Protein AF-A0A1Q7AYV4-F1 (afdb_monomer_lite)

Secondary structure (DSSP, 8-state):
-HHHHHHHHHHHHHHHHHHHHHHHHHHHHHHHHHHHHHHHHHHHGGGTTS-HHHHHHHHHHHHHHHHHHHHHHHHHT--HHHHHHHHHHHHHHHHHHHHHH-

Sequence (102 aa):
MRNLAVLAGLGIGLVVAATLLGGKPAAIGGGVALLAQLWAVALLRPRMRAPNPEFMARWLGGMGIRLLGVGVVLIVSATLPALLGYLGVLLPLLFLETRFLR

Radius of gyration: 13.72 Å; chains: 1; bounding box: 32×24×39 Å

Foldseek 3Di:
DVLLVVLLVVLVVLLVVLCVVLNPLLNLLSVLLSVLLSVLCVQQQVDVVPPPVSNVVSNVVSVVSLVVSVVVSCVPPVDPSSNCSNCSSNVVSVVCSVVSSD

Structure (mmCIF, N/CA/C/O backbone):
data_AF-A0A1Q7AYV4-F1
#
_entry.id   AF-A0A1Q7AYV4-F1
#
loop_
_atom_site.group_PDB
_atom_site.id
_atom_site.type_symbol
_atom_site.label_atom_id
_atom_site.label_alt_id
_atom_site.label_comp_id
_atom_site.label_asym_id
_atom_site.label_entity_id
_atom_site.label_seq_id
_atom_site.pdbx_PDB_ins_code
_atom_site.Cartn_x
_atom_site.Cartn_y
_atom_site.Cartn_z
_atom_site.occupancy
_atom_site.B_iso_or_equiv
_atom_site.auth_seq_id
_atom_site.auth_comp_id
_atom_site.auth_asym_id
_atom_site.auth_atom_id
_atom_site.pdbx_PDB_model_num
ATOM 1 N N . MET A 1 1 ? -9.434 -13.267 10.178 1.00 66.94 1 MET A N 1
ATOM 2 C CA . MET A 1 1 ? -8.598 -14.168 9.359 1.00 66.94 1 MET A CA 1
ATOM 3 C C . MET A 1 1 ? -9.154 -14.255 7.944 1.00 66.94 1 MET A C 1
ATOM 5 O O . MET A 1 1 ? -8.492 -13.761 7.047 1.00 66.94 1 MET A O 1
ATOM 9 N N . ARG A 1 2 ? -10.399 -14.725 7.748 1.00 78.81 2 ARG A N 1
ATOM 10 C CA . ARG A 1 2 ? -11.045 -14.818 6.420 1.00 78.81 2 ARG A CA 1
ATOM 11 C C . ARG A 1 2 ? -10.978 -13.526 5.585 1.00 78.81 2 ARG A C 1
ATOM 13 O O . ARG A 1 2 ? -10.522 -13.567 4.454 1.00 78.81 2 ARG A O 1
ATOM 20 N N . ASN A 1 3 ? -11.315 -12.375 6.171 1.00 80.56 3 ASN A N 1
ATOM 21 C CA . ASN A 1 3 ? -11.284 -11.084 5.463 1.00 80.56 3 ASN A CA 1
ATOM 22 C C . ASN A 1 3 ? -9.871 -10.656 5.017 1.00 80.56 3 ASN A C 1
ATOM 24 O O . ASN A 1 3 ? -9.716 -10.095 3.940 1.00 80.56 3 ASN A O 1
ATOM 28 N N . LEU A 1 4 ? -8.839 -10.962 5.813 1.00 83.06 4 LEU A N 1
ATOM 29 C CA . LEU A 1 4 ? -7.445 -10.679 5.448 1.00 83.06 4 LEU A CA 1
ATOM 30 C C . LEU A 1 4 ? -6.973 -11.589 4.313 1.00 83.06 4 LEU A C 1
ATOM 32 O O . LEU A 1 4 ? -6.275 -11.126 3.421 1.00 83.06 4 LEU A O 1
ATOM 36 N N . ALA A 1 5 ? -7.386 -12.860 4.321 1.00 86.81 5 ALA A N 1
ATOM 37 C CA . ALA A 1 5 ? -7.069 -13.796 3.248 1.00 86.81 5 ALA A CA 1
ATOM 38 C C . ALA A 1 5 ? -7.701 -13.370 1.913 1.00 86.81 5 ALA A C 1
ATOM 40 O O . ALA A 1 5 ? -7.042 -13.433 0.880 1.00 86.81 5 ALA A O 1
ATOM 41 N N . VAL A 1 6 ? -8.942 -12.868 1.931 1.00 89.25 6 VAL A N 1
ATOM 42 C CA . VAL A 1 6 ? -9.591 -12.324 0.725 1.00 89.25 6 VAL A CA 1
ATOM 43 C C . VAL A 1 6 ? -8.874 -11.064 0.237 1.00 89.25 6 VAL A C 1
ATOM 45 O O . VAL A 1 6 ? -8.585 -10.960 -0.951 1.00 89.25 6 VAL A O 1
ATOM 48 N N . LEU A 1 7 ? -8.535 -10.132 1.137 1.00 89.12 7 LEU A N 1
ATOM 49 C CA . LEU A 1 7 ? -7.774 -8.931 0.778 1.00 89.12 7 LEU A CA 1
ATOM 50 C C . LEU A 1 7 ? -6.408 -9.289 0.174 1.00 89.12 7 LEU A C 1
ATOM 52 O O . LEU A 1 7 ? -6.015 -8.712 -0.835 1.00 89.12 7 LEU A O 1
ATOM 56 N N . ALA A 1 8 ? -5.715 -10.270 0.757 1.00 93.06 8 ALA A N 1
ATOM 57 C CA . ALA A 1 8 ? -4.453 -10.779 0.236 1.00 93.06 8 ALA A CA 1
ATOM 58 C C . ALA A 1 8 ? -4.632 -11.415 -1.149 1.00 93.06 8 ALA A C 1
ATOM 60 O O . ALA A 1 8 ? -3.862 -11.109 -2.050 1.00 93.06 8 ALA A O 1
ATOM 61 N N . GLY A 1 9 ? -5.667 -12.237 -1.348 1.00 94.62 9 GLY A N 1
ATOM 62 C CA . GLY A 1 9 ? -5.968 -12.855 -2.642 1.00 94.62 9 GLY A CA 1
ATOM 63 C C . GLY A 1 9 ? -6.261 -11.829 -3.740 1.00 94.62 9 GLY A C 1
ATOM 64 O O . GLY A 1 9 ? -5.681 -11.901 -4.821 1.00 94.62 9 GLY A O 1
ATOM 65 N N . LEU A 1 10 ? -7.096 -10.827 -3.446 1.00 94.00 10 LEU A N 1
ATOM 66 C CA . LEU A 1 10 ? -7.367 -9.718 -4.369 1.00 94.00 10 LEU A CA 1
ATOM 67 C C . LEU A 1 10 ? -6.098 -8.914 -4.660 1.00 94.00 10 LEU A C 1
ATOM 69 O O . LEU A 1 10 ? -5.819 -8.590 -5.811 1.00 94.00 10 LEU A O 1
ATOM 73 N N . GLY A 1 11 ? -5.302 -8.645 -3.627 1.00 96.19 11 GLY A N 1
ATOM 74 C CA . GLY A 1 11 ? -4.016 -7.978 -3.755 1.00 96.19 11 GLY A CA 1
ATOM 75 C C . GLY A 1 11 ? -3.048 -8.728 -4.663 1.00 96.19 11 GLY A C 1
ATOM 76 O O . GLY A 1 11 ? -2.475 -8.122 -5.560 1.00 96.19 11 GLY A O 1
ATOM 77 N N . ILE A 1 12 ? -2.917 -10.046 -4.497 1.00 97.75 12 ILE A N 1
ATOM 78 C CA . ILE A 1 12 ? -2.093 -10.895 -5.369 1.00 97.75 12 ILE A CA 1
ATOM 79 C C . ILE A 1 12 ? -2.577 -10.792 -6.819 1.00 97.75 12 ILE A C 1
ATOM 81 O O . ILE A 1 12 ? -1.761 -10.586 -7.713 1.00 97.75 12 ILE A O 1
ATOM 85 N N . GLY A 1 13 ? -3.891 -10.864 -7.056 1.00 97.62 13 GLY A N 1
ATOM 86 C CA . GLY A 1 13 ? -4.463 -10.697 -8.395 1.00 97.62 13 GLY A CA 1
ATOM 87 C C . GLY A 1 13 ? -4.095 -9.354 -9.038 1.00 97.62 13 GLY A C 1
ATOM 88 O O . GLY A 1 13 ? -3.691 -9.314 -10.199 1.00 97.62 13 GLY A O 1
ATOM 89 N N . LEU A 1 14 ? -4.153 -8.262 -8.269 1.00 97.44 14 LEU A N 1
ATOM 90 C CA . LEU A 1 14 ? -3.749 -6.932 -8.736 1.00 97.44 14 LEU A CA 1
ATOM 91 C C . LEU A 1 14 ? -2.242 -6.847 -9.017 1.00 97.44 14 LEU A C 1
ATOM 93 O O . LEU A 1 14 ? -1.846 -6.248 -10.015 1.00 97.44 14 LEU A O 1
ATOM 97 N N . VAL A 1 15 ? -1.397 -7.466 -8.186 1.00 98.31 15 VAL A N 1
ATOM 98 C CA . VAL A 1 15 ? 0.058 -7.526 -8.414 1.00 98.31 15 VAL A CA 1
ATOM 99 C C . VAL A 1 15 ? 0.375 -8.289 -9.695 1.00 98.31 15 VAL A C 1
ATOM 101 O O . VAL A 1 15 ? 1.208 -7.835 -10.480 1.00 98.31 15 VAL A O 1
ATOM 104 N N . VAL A 1 16 ? -0.300 -9.414 -9.943 1.00 98.38 16 VAL A N 1
ATOM 105 C CA . VAL A 1 16 ? -0.156 -10.172 -11.193 1.00 98.38 16 VAL A CA 1
ATOM 106 C C . VAL A 1 16 ? -0.556 -9.302 -12.382 1.00 98.38 16 VAL A C 1
ATOM 108 O O . VAL A 1 16 ? 0.232 -9.168 -13.314 1.00 98.38 16 VAL A O 1
ATOM 111 N N . ALA A 1 17 ? -1.713 -8.636 -12.330 1.00 98.06 17 ALA A N 1
ATOM 112 C CA . ALA A 1 17 ? -2.151 -7.737 -13.398 1.00 98.06 17 ALA A CA 1
ATOM 113 C C . ALA A 1 17 ? -1.142 -6.602 -13.660 1.00 98.06 17 ALA A C 1
ATOM 115 O O . ALA A 1 17 ? -0.766 -6.362 -14.805 1.00 98.06 17 ALA A O 1
ATOM 116 N N . ALA A 1 18 ? -0.633 -5.953 -12.609 1.00 97.62 18 ALA A N 1
ATOM 117 C CA . ALA A 1 18 ? 0.393 -4.917 -12.731 1.00 97.62 18 ALA A CA 1
ATOM 118 C C . ALA A 1 18 ? 1.698 -5.463 -13.336 1.00 97.62 18 ALA A C 1
ATOM 120 O O . ALA A 1 18 ? 2.312 -4.812 -14.180 1.00 97.62 18 ALA A O 1
ATOM 121 N N . THR A 1 19 ? 2.099 -6.676 -12.950 1.00 98.06 19 THR A N 1
ATOM 122 C CA . THR A 1 19 ? 3.293 -7.355 -13.478 1.00 98.06 19 THR A CA 1
ATOM 123 C C . THR A 1 19 ? 3.157 -7.655 -14.967 1.00 98.06 19 THR A C 1
ATOM 125 O O . THR A 1 19 ? 4.114 -7.468 -15.712 1.00 98.06 19 THR A O 1
ATOM 128 N N . LEU A 1 20 ? 1.974 -8.076 -15.422 1.00 98.12 20 LEU A N 1
ATOM 129 C CA . LEU A 1 20 ? 1.713 -8.336 -16.841 1.00 98.12 20 LEU A CA 1
ATOM 130 C C . LEU A 1 20 ? 1.795 -7.060 -17.694 1.00 98.12 20 LEU A C 1
ATOM 132 O O . 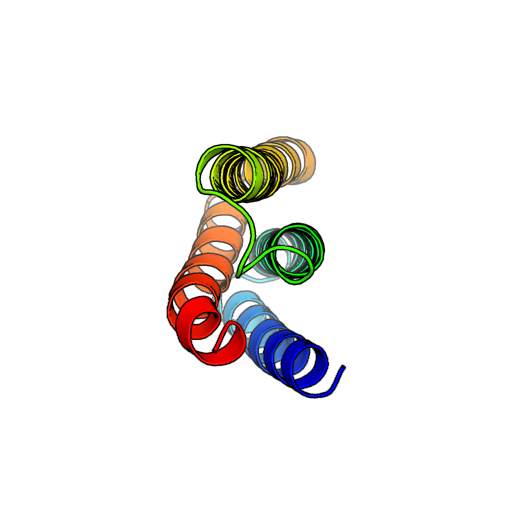LEU A 1 20 ? 2.189 -7.132 -18.852 1.00 98.12 20 LEU A O 1
ATOM 136 N N . LEU A 1 21 ? 1.457 -5.899 -17.124 1.00 96.62 21 LEU A N 1
ATOM 137 C CA . LEU A 1 21 ? 1.464 -4.614 -17.832 1.00 96.62 21 LEU A CA 1
ATOM 138 C C . LEU A 1 21 ? 2.816 -3.887 -17.776 1.00 96.62 21 LEU A C 1
ATOM 140 O O . LEU A 1 21 ? 3.196 -3.223 -18.734 1.00 96.62 21 LEU A O 1
ATOM 144 N N . GLY A 1 22 ? 3.528 -3.973 -16.649 1.00 94.94 22 GLY A N 1
ATOM 145 C CA . GLY A 1 22 ? 4.730 -3.173 -16.378 1.00 94.94 22 GLY A CA 1
ATOM 146 C C . GLY A 1 22 ? 5.975 -3.981 -16.009 1.00 94.94 22 GLY A C 1
ATOM 147 O O . GLY A 1 22 ? 6.984 -3.401 -15.602 1.00 94.94 22 GLY A O 1
ATOM 148 N N . GLY A 1 23 ? 5.916 -5.309 -16.120 1.00 97.12 23 GLY A N 1
ATOM 149 C CA . GLY A 1 23 ? 7.031 -6.219 -15.879 1.00 97.12 23 GLY A CA 1
ATOM 150 C C . GLY A 1 23 ? 7.512 -6.258 -14.427 1.00 97.12 23 GLY A C 1
ATOM 151 O O . GLY A 1 23 ? 6.795 -5.934 -13.477 1.00 97.12 23 GLY A O 1
ATOM 152 N N . LYS A 1 24 ? 8.779 -6.654 -14.252 1.00 97.62 24 LYS A N 1
ATOM 153 C CA . LYS A 1 24 ? 9.423 -6.792 -12.936 1.00 97.62 24 LYS A CA 1
ATOM 154 C C . LYS A 1 24 ? 9.344 -5.520 -12.073 1.00 97.62 24 LYS A C 1
ATOM 156 O O . LYS A 1 24 ? 9.057 -5.663 -10.885 1.00 97.62 24 LYS A O 1
ATOM 161 N N . PRO A 1 25 ? 9.560 -4.295 -12.593 1.00 97.19 25 PRO A N 1
ATOM 162 C CA . PRO A 1 25 ? 9.457 -3.107 -11.752 1.00 97.19 25 PRO A CA 1
ATOM 163 C C . PRO A 1 25 ? 8.041 -2.903 -11.194 1.00 97.19 25 PRO A C 1
ATOM 165 O O . PRO A 1 25 ? 7.894 -2.635 -10.003 1.00 97.19 25 PRO A O 1
ATOM 168 N N . ALA A 1 26 ? 6.997 -3.128 -12.001 1.00 97.81 26 ALA A N 1
ATOM 169 C CA . ALA A 1 26 ? 5.612 -3.071 -11.528 1.00 97.81 26 ALA A CA 1
ATOM 170 C C . ALA A 1 26 ? 5.293 -4.161 -10.492 1.00 97.81 26 ALA A C 1
ATOM 172 O O . ALA A 1 26 ? 4.567 -3.890 -9.536 1.00 97.81 26 ALA A O 1
ATOM 173 N N . ALA A 1 27 ? 5.891 -5.352 -10.621 1.00 98.19 27 ALA A N 1
ATOM 174 C CA . ALA A 1 27 ? 5.790 -6.411 -9.616 1.00 98.19 27 ALA A CA 1
ATOM 175 C C . ALA A 1 27 ? 6.357 -5.974 -8.255 1.00 98.19 27 ALA A C 1
ATOM 177 O O . ALA A 1 27 ? 5.734 -6.210 -7.221 1.00 98.19 27 ALA A O 1
ATOM 178 N N . ILE A 1 28 ? 7.515 -5.298 -8.252 1.00 98.06 28 ILE A N 1
ATOM 179 C CA . ILE A 1 28 ? 8.135 -4.759 -7.030 1.00 98.06 28 ILE A CA 1
ATOM 180 C C . ILE A 1 28 ? 7.204 -3.728 -6.390 1.00 98.06 28 ILE A C 1
ATOM 182 O O . ILE A 1 28 ? 6.863 -3.849 -5.215 1.00 98.06 28 ILE A O 1
ATOM 186 N N . GLY A 1 29 ? 6.754 -2.746 -7.172 1.00 98.19 29 GLY A N 1
ATOM 187 C CA . GLY A 1 29 ? 5.846 -1.705 -6.700 1.00 98.19 29 GLY A CA 1
ATOM 188 C C . GLY A 1 29 ? 4.556 -2.261 -6.109 1.00 98.19 29 GLY A C 1
ATOM 189 O O . GLY A 1 29 ? 4.201 -1.961 -4.969 1.00 98.19 29 GLY A O 1
ATOM 190 N N . GLY A 1 30 ? 3.882 -3.122 -6.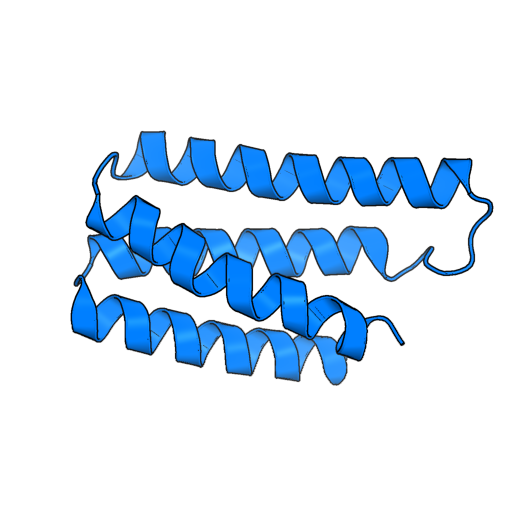870 1.00 98.19 30 GLY A N 1
ATOM 191 C CA . GLY A 1 30 ? 2.642 -3.758 -6.449 1.00 98.19 30 GLY A CA 1
ATOM 192 C C . GLY A 1 30 ? 2.823 -4.645 -5.217 1.00 98.19 30 GLY A C 1
ATOM 193 O O . GLY A 1 30 ? 2.003 -4.606 -4.301 1.00 98.19 30 GLY A O 1
ATOM 194 N N . GLY A 1 31 ? 3.909 -5.418 -5.157 1.00 98.19 31 GLY A N 1
ATOM 195 C CA . GLY A 1 31 ? 4.224 -6.264 -4.007 1.00 98.19 31 GLY A CA 1
ATOM 196 C C . GLY A 1 31 ? 4.429 -5.452 -2.727 1.00 98.19 31 GLY A C 1
ATOM 197 O O . GLY A 1 31 ? 3.868 -5.789 -1.684 1.00 98.19 31 GLY A O 1
ATOM 198 N N . VAL A 1 32 ? 5.161 -4.338 -2.810 1.00 98.50 32 VAL A N 1
ATOM 199 C CA . VAL A 1 32 ? 5.351 -3.425 -1.672 1.00 98.50 32 VAL A CA 1
ATOM 200 C C . VAL A 1 32 ? 4.019 -2.806 -1.239 1.00 98.50 32 VAL A C 1
ATOM 202 O O . VAL A 1 32 ? 3.739 -2.759 -0.041 1.00 98.50 32 VAL A O 1
ATOM 205 N N . ALA A 1 33 ? 3.168 -2.389 -2.182 1.00 98.19 33 ALA A N 1
ATOM 206 C CA . ALA A 1 33 ? 1.832 -1.872 -1.880 1.00 98.19 33 ALA A CA 1
ATOM 207 C C . ALA A 1 33 ? 0.962 -2.900 -1.144 1.00 98.19 33 ALA A C 1
ATOM 209 O O . ALA A 1 33 ? 0.330 -2.566 -0.140 1.00 98.19 33 ALA A O 1
ATOM 210 N N . LEU A 1 34 ? 0.963 -4.155 -1.600 1.00 98.12 34 LEU A N 1
ATOM 211 C CA . LEU A 1 34 ? 0.225 -5.240 -0.960 1.00 98.12 34 LEU A CA 1
ATOM 212 C C . LEU A 1 34 ? 0.688 -5.462 0.483 1.00 98.12 34 LEU A C 1
ATOM 214 O O . LEU A 1 34 ? -0.136 -5.510 1.397 1.00 98.12 34 LEU A O 1
ATOM 218 N N . LEU A 1 35 ? 2.000 -5.559 0.705 1.00 97.88 35 LEU A N 1
ATOM 219 C CA . LEU A 1 35 ? 2.556 -5.735 2.046 1.00 97.88 35 LEU A CA 1
ATOM 220 C C . LEU A 1 35 ? 2.207 -4.551 2.952 1.00 97.88 35 LEU A C 1
ATOM 222 O O . LEU A 1 35 ? 1.703 -4.759 4.056 1.00 97.88 35 LEU A O 1
ATOM 226 N N . ALA A 1 36 ? 2.410 -3.321 2.475 1.00 97.56 36 ALA A N 1
ATOM 227 C CA . ALA A 1 36 ? 2.086 -2.110 3.222 1.00 97.56 36 ALA A CA 1
ATOM 228 C C . ALA A 1 36 ? 0.605 -2.075 3.622 1.00 97.56 36 ALA A C 1
ATOM 230 O O . ALA A 1 36 ? 0.273 -1.771 4.769 1.00 97.56 36 ALA A O 1
ATOM 231 N N . GLN A 1 37 ? -0.288 -2.452 2.708 1.00 95.81 37 GLN A N 1
ATOM 232 C CA . GLN A 1 37 ? -1.720 -2.488 2.970 1.00 95.81 37 GLN A CA 1
ATOM 233 C C . GLN A 1 37 ? -2.100 -3.562 3.997 1.00 95.81 37 GLN A C 1
ATOM 235 O O . GLN A 1 37 ? -2.881 -3.285 4.906 1.00 95.81 37 GLN A O 1
ATOM 240 N N . LEU A 1 38 ? -1.543 -4.772 3.902 1.00 94.50 38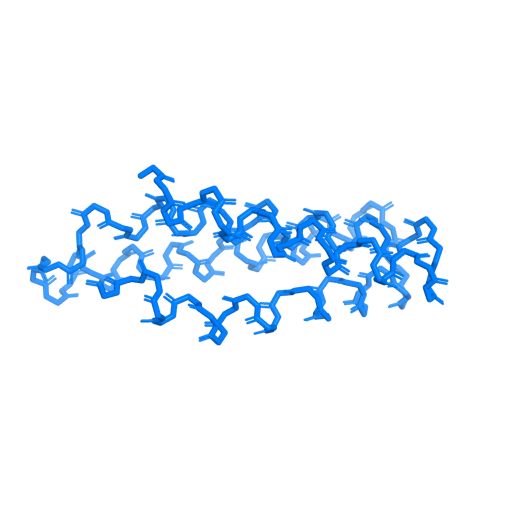 LEU A N 1
ATOM 241 C CA . LEU A 1 38 ? -1.811 -5.839 4.874 1.00 94.50 38 LEU A CA 1
ATOM 242 C C . LEU A 1 38 ? -1.355 -5.444 6.283 1.00 94.50 38 LEU A C 1
ATOM 244 O O . LEU A 1 38 ? -2.095 -5.652 7.246 1.00 94.50 38 LEU A O 1
ATOM 248 N N . TRP A 1 39 ? -0.181 -4.822 6.399 1.00 94.81 39 TRP A N 1
ATOM 249 C CA . TRP A 1 39 ? 0.328 -4.301 7.667 1.00 94.81 39 TRP A CA 1
ATOM 250 C C . TRP A 1 39 ? -0.524 -3.154 8.214 1.00 94.81 39 TRP A C 1
ATOM 252 O O . TRP A 1 39 ? -0.843 -3.150 9.403 1.00 94.81 39 TRP A O 1
ATOM 262 N N . ALA A 1 40 ? -0.961 -2.221 7.364 1.00 93.88 40 ALA A N 1
ATOM 263 C CA . ALA A 1 40 ? -1.847 -1.134 7.774 1.00 93.88 40 ALA A CA 1
ATOM 264 C C . ALA A 1 40 ? -3.195 -1.659 8.303 1.00 93.88 40 ALA A C 1
ATOM 266 O O . ALA A 1 40 ? -3.656 -1.230 9.363 1.00 93.88 40 ALA A O 1
ATOM 267 N N . VAL A 1 41 ? -3.794 -2.649 7.632 1.00 91.56 41 VAL A N 1
ATOM 268 C CA . VAL A 1 41 ? -5.034 -3.282 8.105 1.00 91.56 41 VAL A CA 1
ATOM 269 C C . VAL A 1 41 ? -4.795 -4.059 9.399 1.00 91.56 41 VAL A C 1
ATOM 271 O O . VAL A 1 41 ? -5.612 -3.975 10.316 1.00 91.56 41 VAL A O 1
ATOM 274 N N . ALA A 1 42 ? -3.684 -4.790 9.522 1.00 91.31 42 ALA A N 1
ATOM 275 C CA . ALA A 1 42 ? -3.334 -5.499 10.753 1.00 91.31 42 ALA A CA 1
ATOM 276 C C . ALA A 1 42 ? -3.165 -4.541 11.947 1.00 91.31 42 ALA A C 1
ATOM 278 O O . ALA A 1 42 ? -3.606 -4.858 13.053 1.00 91.31 42 ALA A O 1
ATOM 279 N N . LEU A 1 43 ? -2.600 -3.352 11.715 1.00 92.31 43 LEU A N 1
ATOM 280 C CA . LEU A 1 43 ? -2.463 -2.296 12.717 1.00 92.31 43 LEU A CA 1
ATOM 281 C C . LEU A 1 43 ? -3.821 -1.702 13.127 1.00 92.31 43 LEU A C 1
ATOM 283 O O . LEU A 1 43 ? -4.079 -1.506 14.320 1.00 92.31 43 LEU A O 1
ATOM 287 N N . LEU A 1 44 ? -4.695 -1.421 12.158 1.00 90.12 44 LEU A N 1
ATOM 288 C CA . LEU A 1 44 ? -5.959 -0.715 12.381 1.00 90.12 44 LEU A CA 1
ATOM 289 C C . LEU A 1 44 ? -7.060 -1.618 12.962 1.00 90.12 44 LEU A C 1
ATOM 291 O O . LEU A 1 44 ? -7.772 -1.230 13.892 1.00 90.12 44 LEU A O 1
ATOM 295 N N . ARG A 1 45 ? -7.173 -2.851 12.456 1.00 88.00 45 ARG A N 1
ATOM 296 C CA . ARG A 1 45 ? -8.274 -3.792 12.729 1.00 88.00 45 ARG A CA 1
ATOM 297 C C . ARG A 1 45 ? -8.593 -4.021 14.218 1.00 88.00 45 ARG A C 1
ATOM 299 O O . ARG A 1 45 ? -9.778 -4.057 14.543 1.00 88.00 45 ARG A O 1
ATOM 306 N N . PRO A 1 46 ? -7.625 -4.156 15.148 1.00 87.81 46 PRO A N 1
ATOM 307 C CA . PRO A 1 46 ? -7.933 -4.453 16.551 1.00 87.81 46 PRO A CA 1
ATOM 308 C C . PRO A 1 46 ? -8.654 -3.329 17.309 1.00 87.81 46 PRO A C 1
ATOM 310 O O . PRO A 1 46 ? -9.204 -3.579 18.377 1.00 87.81 46 PRO A O 1
ATOM 313 N N . ARG A 1 47 ? -8.621 -2.087 16.809 1.00 88.19 47 ARG A N 1
ATOM 314 C CA . ARG A 1 47 ? -9.095 -0.893 17.536 1.00 88.19 47 ARG A CA 1
ATOM 315 C C . ARG A 1 47 ? -10.058 -0.042 16.715 1.00 88.19 47 ARG A C 1
ATOM 317 O O . ARG A 1 47 ? -10.172 1.158 16.912 1.00 88.19 47 ARG A O 1
ATOM 324 N N . MET A 1 48 ? -10.815 -0.679 15.835 1.00 86.19 48 MET A N 1
ATOM 325 C CA . MET A 1 48 ? -11.822 0.001 15.024 1.00 86.19 48 MET A CA 1
ATOM 326 C C . MET A 1 48 ? -12.976 0.640 15.800 1.00 86.19 48 MET A C 1
ATOM 328 O O . MET A 1 48 ? -13.637 1.529 15.280 1.00 86.19 48 MET A O 1
ATOM 332 N N . ARG A 1 49 ? -13.235 0.169 17.022 1.00 86.88 49 ARG A N 1
ATOM 333 C CA . ARG A 1 49 ? -14.267 0.710 17.922 1.00 86.88 49 ARG A CA 1
ATOM 334 C C . ARG A 1 49 ? -13.668 1.473 19.105 1.00 86.88 49 ARG A C 1
ATOM 336 O O . ARG A 1 49 ? -14.358 1.714 20.088 1.00 86.88 49 ARG A O 1
ATOM 343 N N . ALA A 1 50 ? -12.371 1.764 19.050 1.00 88.50 50 ALA A N 1
ATOM 344 C CA . ALA A 1 50 ? -11.692 2.486 20.111 1.00 88.50 50 ALA A CA 1
ATOM 345 C C . ALA A 1 50 ? -12.121 3.963 20.133 1.00 88.50 50 ALA A C 1
ATOM 347 O O . ALA A 1 50 ? -12.611 4.471 19.120 1.00 88.50 50 ALA A O 1
ATOM 348 N N . PRO A 1 51 ? -11.909 4.672 21.257 1.00 91.31 51 PRO A N 1
ATOM 349 C CA . PRO A 1 51 ? -12.070 6.117 21.305 1.00 91.31 51 PRO A CA 1
ATOM 350 C C . PRO A 1 51 ? -11.287 6.800 20.180 1.00 91.31 51 PRO A C 1
ATOM 352 O O . PRO A 1 51 ? -10.187 6.369 19.821 1.00 91.31 51 PRO A O 1
ATOM 355 N N . ASN A 1 52 ? -11.842 7.894 19.653 1.00 88.44 52 ASN A N 1
ATOM 356 C CA . ASN A 1 52 ? -11.311 8.603 18.488 1.00 88.44 52 ASN A CA 1
ATOM 357 C C . ASN A 1 52 ? -9.778 8.839 18.504 1.00 88.44 52 ASN A C 1
ATOM 359 O O . ASN A 1 52 ? -9.148 8.554 17.487 1.00 88.44 52 ASN A O 1
ATOM 363 N N . PRO A 1 53 ? -9.126 9.268 19.610 1.00 92.31 53 PRO A N 1
ATOM 364 C CA . PRO A 1 53 ? -7.671 9.471 19.603 1.00 92.31 53 PRO A CA 1
ATOM 365 C C . PRO A 1 53 ? -6.869 8.179 19.381 1.00 92.31 53 PRO A C 1
ATOM 367 O O . PRO A 1 53 ? -5.874 8.188 18.657 1.00 92.31 53 PRO A O 1
ATOM 370 N N . GLU A 1 54 ? -7.305 7.050 19.943 1.00 91.62 54 GLU A N 1
ATOM 371 C CA . GLU A 1 54 ? -6.623 5.763 19.755 1.00 91.62 54 GLU A CA 1
ATOM 372 C C . GLU A 1 54 ? -6.801 5.225 18.334 1.00 91.62 54 GLU A C 1
ATOM 374 O O . GLU A 1 54 ? -5.869 4.670 17.742 1.00 91.62 54 GLU A O 1
ATOM 379 N N . PHE A 1 55 ? -8.004 5.396 17.780 1.00 90.94 55 PHE A N 1
ATOM 380 C CA . PHE A 1 55 ? -8.293 5.056 16.394 1.00 90.94 55 PHE A CA 1
ATOM 381 C C . PHE A 1 55 ? -7.444 5.906 15.438 1.00 90.94 55 PHE A C 1
ATOM 383 O O . PHE A 1 55 ? -6.778 5.358 14.559 1.00 90.94 55 PHE A O 1
ATOM 390 N N . MET A 1 56 ? -7.391 7.223 15.660 1.00 93.50 56 MET A N 1
ATOM 391 C CA . MET A 1 56 ? -6.590 8.159 14.869 1.00 93.50 56 MET A CA 1
ATOM 392 C C . MET A 1 56 ? -5.099 7.843 14.908 1.00 93.50 56 MET A C 1
ATOM 394 O O . MET A 1 56 ? -4.463 7.847 13.858 1.00 93.50 56 MET A O 1
ATOM 398 N N . ALA A 1 57 ? -4.541 7.487 16.068 1.00 94.06 57 ALA A N 1
ATOM 399 C CA . ALA A 1 57 ? -3.132 7.106 16.171 1.00 94.06 57 ALA A CA 1
ATOM 400 C C . ALA A 1 57 ? -2.790 5.897 15.280 1.00 94.06 57 ALA A C 1
ATOM 402 O O . ALA A 1 57 ? -1.781 5.892 14.575 1.00 94.06 57 ALA A O 1
ATOM 403 N N . ARG A 1 58 ? -3.653 4.875 15.256 1.00 93.75 58 ARG A N 1
ATOM 404 C CA . ARG A 1 58 ? -3.458 3.685 14.409 1.00 93.75 58 ARG A CA 1
ATOM 405 C C . ARG A 1 58 ? -3.730 3.955 12.940 1.00 93.75 58 ARG A C 1
ATOM 407 O O . ARG A 1 58 ? -3.034 3.407 12.089 1.00 93.75 58 ARG A O 1
ATOM 414 N N . TRP A 1 59 ? -4.710 4.799 12.641 1.00 93.00 59 TRP A N 1
ATOM 415 C CA . TRP A 1 59 ? -4.986 5.238 11.280 1.00 93.00 59 TRP A CA 1
ATOM 416 C C . TRP A 1 59 ? -3.799 6.021 10.699 1.00 93.00 59 TRP A C 1
ATOM 418 O O . TRP A 1 59 ? -3.326 5.686 9.612 1.00 93.00 59 TRP A O 1
ATOM 428 N N . LEU A 1 60 ? -3.238 6.969 11.462 1.00 95.81 60 LEU A N 1
ATOM 429 C CA . LEU A 1 60 ? -2.006 7.681 11.112 1.00 95.81 60 LEU A CA 1
ATOM 430 C C . LEU A 1 60 ? -0.827 6.720 10.954 1.00 95.81 60 LEU A C 1
ATOM 432 O O . LEU A 1 60 ? -0.074 6.836 9.991 1.00 95.81 60 LEU A O 1
ATOM 436 N N . GLY A 1 61 ? -0.701 5.724 11.835 1.00 96.31 61 GLY A N 1
ATOM 437 C CA . GLY A 1 61 ? 0.296 4.665 11.678 1.00 96.31 61 GLY A CA 1
ATOM 438 C C . GLY A 1 61 ? 0.136 3.900 10.359 1.00 96.31 61 GLY A C 1
ATOM 439 O O . GLY A 1 61 ? 1.118 3.658 9.662 1.00 96.31 61 GLY A O 1
ATOM 440 N N . GLY A 1 62 ? -1.099 3.592 9.952 1.00 95.81 62 GLY A N 1
ATOM 441 C CA . GLY A 1 62 ? -1.396 2.977 8.657 1.00 95.81 62 GLY A CA 1
ATOM 442 C C . GLY A 1 62 ? -1.027 3.874 7.471 1.00 95.81 62 GLY A C 1
ATOM 443 O O . GLY A 1 62 ? -0.512 3.385 6.467 1.00 95.81 62 GLY A O 1
ATOM 444 N N . MET A 1 63 ? -1.253 5.186 7.571 1.00 96.44 63 MET A N 1
ATOM 445 C CA . MET A 1 63 ? -0.789 6.155 6.567 1.00 96.44 63 MET A CA 1
ATOM 446 C C . MET A 1 63 ? 0.742 6.202 6.501 1.00 96.44 63 MET A C 1
ATOM 448 O O . MET A 1 63 ? 1.308 6.168 5.409 1.00 96.44 63 MET A O 1
ATOM 452 N N . GLY A 1 64 ? 1.412 6.179 7.655 1.00 97.69 64 GLY A N 1
ATOM 453 C CA . GLY A 1 64 ? 2.869 6.105 7.755 1.00 97.69 6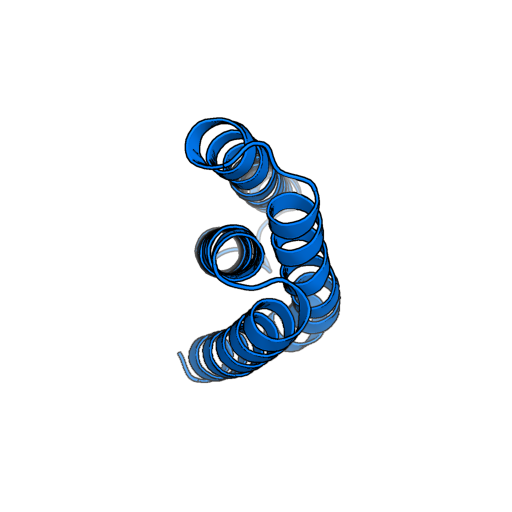4 GLY A CA 1
ATOM 454 C C . GLY A 1 64 ? 3.443 4.864 7.070 1.00 97.69 64 GLY A C 1
ATOM 455 O O . GLY A 1 64 ? 4.352 4.989 6.256 1.00 97.69 64 GLY A O 1
ATOM 456 N N . ILE A 1 65 ? 2.870 3.679 7.307 1.00 97.62 65 ILE A N 1
ATOM 457 C CA . ILE A 1 65 ? 3.289 2.425 6.650 1.00 97.62 65 ILE A CA 1
ATOM 458 C C . ILE A 1 65 ? 3.204 2.539 5.122 1.00 97.62 65 ILE A C 1
ATOM 460 O O . ILE A 1 65 ? 4.109 2.100 4.411 1.00 97.62 65 ILE A O 1
ATOM 464 N N . ARG A 1 66 ? 2.137 3.152 4.600 1.00 96.88 66 ARG A N 1
ATOM 465 C CA . ARG A 1 66 ? 1.970 3.348 3.154 1.00 96.88 66 ARG A CA 1
ATOM 466 C C . ARG A 1 66 ? 3.035 4.296 2.606 1.00 96.88 66 ARG A C 1
ATOM 468 O O . ARG A 1 66 ? 3.724 3.939 1.655 1.00 96.88 66 ARG A O 1
ATOM 475 N N . LEU A 1 67 ? 3.260 5.437 3.254 1.00 97.19 67 LEU A N 1
ATOM 476 C CA . LEU A 1 67 ? 4.320 6.371 2.858 1.00 97.19 67 LEU A CA 1
ATOM 477 C C . LEU A 1 67 ? 5.715 5.730 2.895 1.00 97.19 67 LEU A C 1
ATOM 479 O O . LEU A 1 67 ? 6.493 5.908 1.959 1.00 97.19 67 LEU A O 1
ATOM 483 N N . LEU A 1 68 ? 6.014 4.918 3.912 1.00 98.12 68 LEU A N 1
ATOM 484 C CA . LEU A 1 68 ? 7.255 4.140 3.963 1.00 98.12 68 LEU A CA 1
ATOM 485 C C . LEU A 1 68 ? 7.367 3.178 2.775 1.00 98.12 68 LEU A C 1
ATOM 487 O O . LEU A 1 68 ? 8.442 3.051 2.195 1.00 98.12 68 LEU A O 1
ATOM 491 N N . GLY A 1 69 ? 6.260 2.557 2.361 1.00 97.62 69 GLY A N 1
ATOM 492 C CA . GLY A 1 69 ? 6.204 1.738 1.151 1.00 97.62 69 GLY A CA 1
ATOM 493 C C . GLY A 1 69 ? 6.625 2.500 -0.110 1.00 97.62 69 GLY A C 1
ATOM 494 O O . GLY A 1 69 ? 7.390 1.966 -0.908 1.00 97.62 69 GLY A O 1
ATOM 495 N N . VAL A 1 70 ? 6.214 3.764 -0.263 1.00 97.12 70 VAL A N 1
ATOM 496 C CA . VAL A 1 70 ? 6.693 4.619 -1.368 1.00 97.12 70 VAL A CA 1
ATOM 497 C C . VAL A 1 70 ? 8.208 4.802 -1.286 1.00 97.12 70 VAL A C 1
ATOM 499 O O . VAL A 1 70 ? 8.899 4.612 -2.285 1.00 97.12 70 VAL A O 1
ATOM 502 N N . GLY A 1 71 ? 8.738 5.092 -0.094 1.00 97.50 71 GLY A N 1
ATOM 503 C CA . GLY A 1 71 ? 10.182 5.188 0.137 1.00 97.50 71 GLY A CA 1
ATOM 504 C C . GLY A 1 71 ? 10.935 3.917 -0.269 1.00 97.50 71 GLY A C 1
ATOM 505 O O . GLY A 1 71 ? 11.938 3.995 -0.973 1.00 97.50 71 GLY A O 1
ATOM 506 N N . VAL A 1 72 ? 10.413 2.738 0.084 1.00 97.88 72 VAL A N 1
ATOM 507 C CA . VAL A 1 72 ? 10.989 1.443 -0.321 1.00 97.88 72 VAL A CA 1
ATOM 508 C C . VAL A 1 72 ? 11.009 1.293 -1.844 1.00 97.88 72 VAL A C 1
ATOM 510 O O . VAL A 1 72 ? 12.031 0.903 -2.403 1.00 97.88 72 VAL A O 1
ATOM 513 N N . VAL A 1 73 ? 9.920 1.632 -2.540 1.00 97.56 73 VAL A N 1
ATOM 514 C CA . VAL A 1 73 ? 9.864 1.556 -4.012 1.00 97.56 73 VAL A CA 1
ATOM 515 C C . VAL A 1 73 ? 10.882 2.495 -4.663 1.00 97.56 73 VAL A C 1
ATOM 517 O O . VAL A 1 73 ? 11.550 2.107 -5.628 1.00 97.56 73 VAL A O 1
ATOM 520 N N . LEU A 1 74 ? 11.030 3.706 -4.125 1.00 97.44 74 LEU A N 1
ATOM 521 C CA . LEU A 1 74 ? 12.009 4.682 -4.599 1.00 97.44 74 LEU A CA 1
ATOM 522 C C . LEU A 1 74 ? 13.450 4.211 -4.374 1.00 97.44 74 LEU A C 1
ATOM 524 O O . LEU A 1 74 ? 14.277 4.406 -5.250 1.00 97.44 74 LEU A O 1
ATOM 528 N N . ILE A 1 75 ? 13.752 3.545 -3.260 1.00 97.75 75 ILE A N 1
ATOM 529 C CA . ILE A 1 75 ? 15.099 3.017 -2.990 1.00 97.75 75 ILE A CA 1
ATOM 530 C C . ILE A 1 75 ? 15.416 1.800 -3.872 1.00 97.75 75 ILE A C 1
ATOM 532 O O . ILE A 1 75 ? 16.530 1.670 -4.371 1.00 97.75 75 ILE A O 1
ATOM 536 N N . VAL A 1 76 ? 14.454 0.891 -4.059 1.00 95.69 76 VAL A N 1
ATOM 537 C CA . VAL A 1 76 ? 14.692 -0.412 -4.707 1.00 95.69 76 VAL A CA 1
ATOM 538 C C . VAL A 1 76 ? 14.650 -0.335 -6.232 1.00 95.69 76 VAL A C 1
ATOM 540 O O . VAL A 1 76 ? 15.359 -1.084 -6.902 1.00 95.69 76 VAL A O 1
ATOM 543 N N . SER A 1 77 ? 13.790 0.514 -6.798 1.00 94.00 77 SER A N 1
ATOM 544 C CA . SER A 1 77 ? 13.600 0.579 -8.250 1.00 94.00 77 SER A CA 1
ATOM 545 C C . SER A 1 77 ? 13.652 1.995 -8.809 1.00 94.00 77 SER A C 1
ATOM 547 O O . SER A 1 77 ? 14.238 2.171 -9.870 1.00 94.00 77 SER A O 1
ATOM 549 N N . ALA A 1 78 ? 13.042 2.981 -8.143 1.00 93.94 78 ALA A N 1
ATOM 550 C CA . ALA A 1 78 ? 12.957 4.368 -8.623 1.00 93.94 78 ALA A CA 1
ATOM 551 C C . ALA A 1 78 ? 12.387 4.535 -10.052 1.00 93.94 78 ALA A C 1
ATOM 553 O O . ALA A 1 78 ? 12.655 5.535 -10.713 1.00 93.94 78 ALA A O 1
ATOM 554 N N . THR A 1 79 ? 11.608 3.571 -10.556 1.00 96.94 79 THR A N 1
ATOM 555 C CA . THR A 1 79 ? 11.076 3.618 -11.928 1.00 96.94 79 THR A CA 1
ATOM 556 C C . THR A 1 79 ? 9.589 3.950 -11.969 1.00 96.94 79 THR A C 1
ATOM 558 O O . THR A 1 79 ? 8.828 3.608 -11.060 1.00 96.94 79 THR A O 1
ATOM 561 N N . LEU A 1 80 ? 9.151 4.558 -13.076 1.00 97.25 80 LEU A N 1
ATOM 562 C CA . LEU A 1 80 ? 7.737 4.851 -13.306 1.00 97.25 80 LEU A CA 1
ATOM 563 C C . LEU A 1 80 ? 6.850 3.591 -13.246 1.00 97.25 80 LEU A C 1
ATOM 565 O O . LEU A 1 80 ? 5.848 3.639 -12.536 1.00 97.25 80 LEU A O 1
ATOM 569 N N . PRO A 1 81 ? 7.189 2.446 -13.881 1.00 97.31 81 PRO A N 1
ATOM 570 C CA . PRO A 1 81 ? 6.353 1.252 -13.773 1.00 97.31 81 PRO A CA 1
ATOM 571 C C . PRO A 1 81 ? 6.264 0.710 -12.341 1.00 97.31 81 PRO A C 1
ATOM 573 O O . PRO A 1 81 ? 5.213 0.206 -11.956 1.00 97.31 81 PRO A O 1
ATOM 576 N N . ALA A 1 82 ? 7.312 0.857 -11.520 1.00 97.88 82 ALA A N 1
ATOM 577 C CA . ALA A 1 82 ? 7.246 0.488 -10.107 1.00 97.88 82 ALA A CA 1
ATOM 578 C C . ALA A 1 82 ? 6.313 1.411 -9.311 1.00 97.88 82 ALA A C 1
ATOM 580 O O . ALA A 1 82 ? 5.476 0.934 -8.548 1.00 97.88 82 ALA A O 1
ATOM 581 N N . LEU A 1 83 ? 6.384 2.726 -9.526 1.00 97.50 83 LEU A N 1
ATOM 582 C CA . LEU A 1 83 ? 5.467 3.675 -8.886 1.00 97.50 83 LEU A CA 1
ATOM 583 C C . LEU A 1 83 ? 4.009 3.444 -9.310 1.00 97.50 83 LEU A C 1
ATOM 585 O O . LEU A 1 83 ? 3.114 3.434 -8.465 1.00 97.50 83 LEU A O 1
ATOM 589 N N . LEU A 1 84 ? 3.770 3.189 -10.598 1.00 97.94 84 LEU A N 1
ATOM 590 C CA . LEU A 1 84 ? 2.439 2.869 -11.114 1.00 97.94 84 LEU A CA 1
ATOM 591 C C . LEU A 1 84 ? 1.934 1.517 -10.604 1.00 97.94 84 LEU A C 1
ATOM 593 O O . LEU A 1 84 ? 0.762 1.411 -10.260 1.00 97.94 84 LEU A O 1
ATOM 597 N N . GLY A 1 85 ? 2.800 0.508 -10.489 1.00 97.88 85 GLY A N 1
ATOM 598 C CA . GLY A 1 85 ? 2.456 -0.772 -9.868 1.00 97.88 85 GLY A CA 1
ATOM 599 C C . GLY A 1 85 ? 2.066 -0.606 -8.399 1.00 97.88 85 GLY A C 1
ATOM 600 O O . GLY A 1 85 ? 1.070 -1.172 -7.956 1.00 97.88 85 GLY A O 1
ATOM 601 N N . TYR A 1 86 ? 2.791 0.234 -7.657 1.00 98.31 86 TYR A N 1
ATOM 602 C CA . TYR A 1 86 ? 2.462 0.558 -6.271 1.00 98.31 86 TYR A CA 1
ATOM 603 C C . TYR A 1 86 ? 1.088 1.234 -6.158 1.00 98.31 86 TYR A C 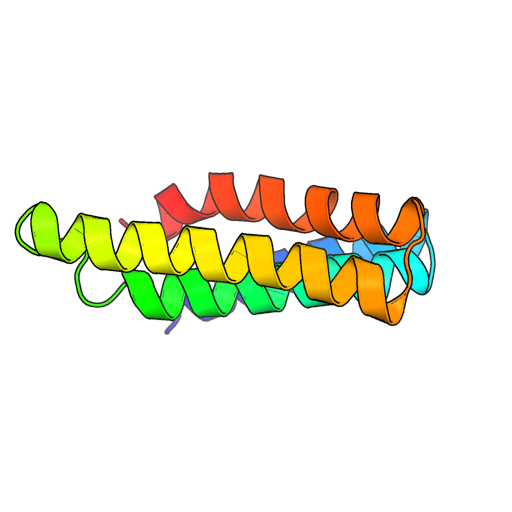1
ATOM 605 O O . TYR A 1 86 ? 0.225 0.760 -5.421 1.00 98.31 86 TYR A O 1
ATOM 613 N N . LEU A 1 87 ? 0.844 2.303 -6.923 1.00 97.56 87 LEU A N 1
ATOM 614 C CA . LEU A 1 87 ? -0.431 3.029 -6.890 1.00 97.56 87 LEU A CA 1
ATOM 615 C C . LEU A 1 87 ? -1.600 2.181 -7.406 1.00 97.56 87 LEU A C 1
ATOM 617 O O . LEU A 1 87 ? -2.665 2.160 -6.791 1.00 97.56 87 LEU A O 1
ATOM 621 N N . GLY A 1 88 ? -1.392 1.455 -8.505 1.00 96.88 88 GLY A N 1
ATOM 622 C CA . GLY A 1 88 ? -2.399 0.611 -9.144 1.00 96.88 88 GLY A CA 1
ATOM 623 C C . GLY A 1 88 ? -2.851 -0.562 -8.275 1.00 96.88 88 GLY A C 1
ATOM 624 O O . GLY A 1 88 ? -3.987 -1.004 -8.406 1.00 96.88 88 GLY A O 1
ATOM 625 N N . VAL A 1 89 ? -2.008 -1.031 -7.350 1.00 97.94 89 VAL A N 1
ATOM 626 C CA . VAL A 1 89 ? -2.385 -2.041 -6.350 1.00 97.94 89 VAL A CA 1
ATOM 627 C C . VAL A 1 89 ? -2.944 -1.393 -5.083 1.00 97.94 89 VAL A C 1
ATOM 629 O O . VAL A 1 89 ? -3.963 -1.846 -4.562 1.00 97.94 89 VAL A O 1
ATOM 632 N N . LEU A 1 90 ? -2.320 -0.324 -4.579 1.00 96.94 90 LEU A N 1
ATOM 633 C CA . LEU A 1 90 ? -2.722 0.297 -3.317 1.00 96.94 90 LEU A CA 1
ATOM 634 C C . LEU A 1 90 ? -4.118 0.927 -3.395 1.00 96.94 90 LEU A C 1
ATOM 636 O O . LEU A 1 90 ? -4.924 0.727 -2.487 1.00 96.94 90 LEU A O 1
ATOM 640 N N . LEU A 1 91 ? -4.415 1.683 -4.458 1.00 95.25 91 LEU A N 1
ATOM 641 C CA . LEU A 1 91 ? -5.663 2.443 -4.561 1.00 95.25 91 LEU A CA 1
ATO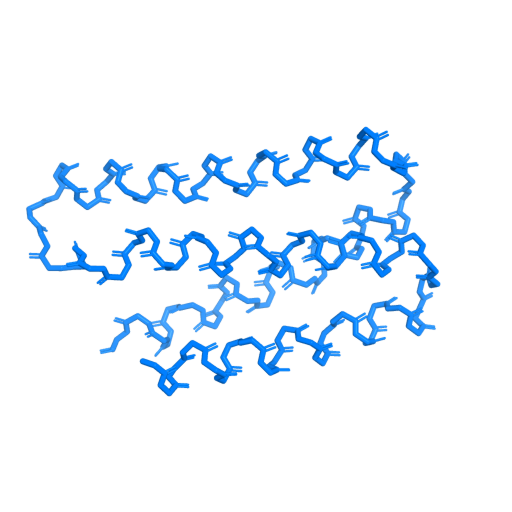M 642 C C . LEU A 1 91 ? -6.904 1.534 -4.539 1.00 95.25 91 LEU A C 1
ATOM 644 O O . LEU A 1 91 ? -7.778 1.771 -3.701 1.00 95.25 91 LEU A O 1
ATOM 648 N N . PRO A 1 92 ? -7.005 0.460 -5.350 1.00 94.94 92 PRO A N 1
ATOM 649 C CA . PRO A 1 92 ? -8.144 -0.452 -5.257 1.00 94.94 92 PRO A CA 1
ATOM 650 C C . PRO A 1 92 ? -8.268 -1.108 -3.879 1.00 94.94 92 PRO A C 1
ATOM 652 O O . PRO A 1 92 ? -9.377 -1.243 -3.358 1.00 94.94 92 PRO A O 1
ATOM 655 N N . LEU A 1 93 ? -7.145 -1.485 -3.255 1.00 93.56 93 LEU A N 1
ATOM 656 C CA . LEU A 1 93 ? -7.174 -2.108 -1.934 1.00 93.56 93 LEU A CA 1
ATOM 657 C C . LEU A 1 93 ? -7.625 -1.140 -0.833 1.00 93.56 93 LEU A C 1
ATOM 659 O O . LEU A 1 93 ? -8.314 -1.583 0.084 1.00 93.56 93 LEU A O 1
ATOM 663 N N . LEU A 1 94 ? -7.305 0.155 -0.929 1.00 91.12 94 LEU A N 1
ATOM 664 C CA . LEU A 1 94 ? -7.822 1.199 -0.033 1.00 91.12 94 LEU A CA 1
ATOM 665 C C . LEU A 1 94 ? -9.348 1.326 -0.138 1.00 91.12 94 LEU A C 1
ATOM 667 O O . LEU A 1 94 ? -10.040 1.380 0.878 1.00 91.12 94 LEU A O 1
ATOM 671 N N . PHE A 1 95 ? -9.902 1.319 -1.354 1.00 88.19 95 PHE A N 1
ATOM 672 C CA . PHE A 1 95 ? -11.358 1.350 -1.538 1.00 88.19 95 PHE A CA 1
ATOM 673 C C . PHE A 1 95 ? -12.032 0.104 -0.957 1.00 88.19 95 PHE A C 1
ATOM 675 O O . PHE A 1 95 ? -13.073 0.194 -0.296 1.00 88.19 95 PHE A O 1
ATOM 682 N N . LEU A 1 96 ? -11.422 -1.063 -1.163 1.00 86.00 96 LEU A N 1
ATOM 683 C CA . LEU A 1 96 ? -11.914 -2.331 -0.634 1.00 86.00 96 LEU A CA 1
ATOM 684 C C . LEU A 1 96 ? -11.763 -2.444 0.888 1.00 86.00 96 LEU A C 1
ATOM 686 O O . LEU A 1 96 ? -12.574 -3.117 1.524 1.00 86.00 96 LEU A O 1
ATOM 690 N N . GLU A 1 97 ? -10.783 -1.765 1.487 1.00 78.12 97 GLU A N 1
ATOM 691 C CA . GLU A 1 97 ? -10.511 -1.767 2.928 1.00 78.12 97 GLU A CA 1
ATOM 692 C C . GLU A 1 97 ? -11.769 -1.448 3.740 1.00 78.12 97 GLU A C 1
ATOM 694 O O . GLU A 1 97 ? -12.110 -2.179 4.668 1.00 78.12 97 GLU A O 1
ATOM 699 N N . THR A 1 98 ? -12.539 -0.440 3.321 1.00 75.88 98 THR A N 1
ATOM 700 C CA . THR A 1 98 ? -13.788 -0.035 3.990 1.00 75.88 98 THR A CA 1
ATOM 701 C C . THR A 1 98 ? -14.821 -1.161 4.105 1.00 75.88 98 THR A C 1
ATOM 703 O O . THR A 1 98 ? -15.603 -1.181 5.056 1.00 75.88 98 THR A O 1
ATOM 706 N N . ARG A 1 99 ? -14.810 -2.126 3.175 1.00 74.94 99 ARG A N 1
ATOM 707 C CA . ARG A 1 99 ? -15.695 -3.300 3.193 1.00 74.94 99 ARG A CA 1
ATOM 708 C C . ARG A 1 99 ? -15.186 -4.408 4.111 1.00 74.94 99 ARG A C 1
ATOM 710 O O . ARG A 1 99 ? -15.994 -5.167 4.626 1.00 74.94 99 ARG A O 1
ATOM 717 N N . PHE A 1 100 ? -13.874 -4.508 4.312 1.00 65.62 100 PHE A N 1
ATOM 718 C CA . PHE A 1 100 ? -13.248 -5.538 5.152 1.00 65.62 100 PHE A CA 1
ATOM 719 C C . PHE A 1 100 ? -13.074 -5.124 6.615 1.00 65.62 100 PHE A C 1
ATOM 721 O O . PHE A 1 100 ? -12.822 -5.983 7.466 1.00 65.62 100 PHE A O 1
ATOM 728 N N . LEU A 1 101 ? -13.176 -3.821 6.875 1.00 65.50 101 LEU A N 1
ATOM 729 C CA . LEU A 1 101 ? -13.172 -3.208 8.196 1.00 65.50 101 LEU A CA 1
ATOM 730 C C . LEU A 1 101 ? -14.558 -3.259 8.883 1.00 65.50 101 LEU A C 1
ATOM 732 O O . LEU A 1 101 ? -14.624 -3.235 10.108 1.00 65.50 101 LEU A O 1
ATOM 736 N N . ARG A 1 102 ? -15.663 -3.370 8.134 1.00 60.34 102 ARG A N 1
ATOM 737 C CA . ARG A 1 102 ? -17.000 -3.637 8.707 1.00 60.34 102 ARG A CA 1
ATOM 738 C C . ARG A 1 102 ? -17.130 -5.086 9.178 1.00 60.34 102 ARG A C 1
ATOM 740 O O . ARG A 1 102 ? -17.791 -5.279 10.222 1.00 60.34 102 ARG A O 1
#

pLDDT: mean 92.87, std 7.72, range [60.34, 98.5]